Protein AF-A0A968DMF7-F1 (afdb_monomer_lite)

Foldseek 3Di:
DAACVCVVQNLVRQLPDADAEEAEDEPVQVSNRVSSVVSQVSHNYPRYDYHYDYPDHDCCVVPPDNDVVVVVVVCVSCCVRPVD

Radius of gyration: 13.38 Å; chains: 1; bounding box: 34×25×35 Å

Sequence (84 aa):
MSSDNEILFGPEGLANTNKAVLITAGTFESLNYEGSYKAYQEFGSTDKTFISFVRANHDMIDGVSPPEKMEHLAIAFFSYHLKG

Structure (mmCIF, N/CA/C/O backbone):
data_AF-A0A968DMF7-F1
#
_entry.id   AF-A0A968DMF7-F1
#
loop_
_atom_site.group_PDB
_atom_site.id
_atom_site.type_symbol
_atom_site.label_atom_id
_atom_site.label_alt_id
_atom_site.label_comp_id
_atom_site.label_asym_id
_atom_site.label_entity_id
_atom_site.label_seq_id
_atom_site.pdbx_PDB_ins_code
_atom_site.Cartn_x
_atom_site.Cartn_y
_atom_site.Cartn_z
_atom_site.occupancy
_atom_site.B_iso_or_equiv
_atom_site.auth_seq_id
_atom_site.auth_comp_id
_atom_site.auth_asym_id
_atom_site.auth_atom_id
_atom_site.pdbx_PDB_model_num
ATOM 1 N N . MET A 1 1 ? 15.533 13.552 3.410 1.00 37.50 1 MET A N 1
ATOM 2 C CA . MET A 1 1 ? 14.508 14.028 2.463 1.00 37.50 1 MET A CA 1
ATOM 3 C C . MET A 1 1 ? 13.185 13.441 2.907 1.00 37.50 1 MET A C 1
ATOM 5 O O . MET A 1 1 ? 13.152 12.271 3.273 1.00 37.50 1 MET A O 1
ATOM 9 N N . SER A 1 2 ? 12.181 14.299 3.027 1.00 41.09 2 SER A N 1
ATOM 10 C CA . SER A 1 2 ? 10.796 13.958 3.354 1.00 41.09 2 SER A CA 1
ATOM 11 C C . SER A 1 2 ? 10.254 12.978 2.307 1.00 41.09 2 SER A C 1
ATOM 13 O O . SER A 1 2 ? 10.485 13.191 1.120 1.00 41.09 2 SER A O 1
ATOM 15 N N . SER A 1 3 ? 9.645 11.866 2.728 1.00 47.34 3 SER A N 1
ATOM 16 C CA . SER A 1 3 ? 8.945 10.956 1.810 1.00 47.34 3 SER A CA 1
ATOM 17 C C . SER A 1 3 ? 7.724 11.670 1.247 1.00 47.34 3 SER A C 1
ATOM 19 O O . SER A 1 3 ? 7.043 12.326 2.024 1.00 47.34 3 SER A O 1
ATOM 21 N N . ASP A 1 4 ? 7.372 11.483 -0.024 1.00 48.59 4 ASP A N 1
ATOM 22 C CA . ASP A 1 4 ? 6.241 12.183 -0.663 1.00 48.59 4 ASP A CA 1
ATOM 23 C C . ASP A 1 4 ? 4.898 12.079 0.097 1.00 48.59 4 ASP A C 1
ATOM 25 O O . ASP A 1 4 ? 4.017 12.910 -0.075 1.00 48.59 4 ASP A O 1
ATOM 29 N N . ASN A 1 5 ? 4.735 11.131 1.021 1.00 49.41 5 ASN A N 1
ATOM 30 C CA . ASN A 1 5 ? 3.557 11.034 1.893 1.00 49.41 5 ASN A CA 1
ATOM 31 C C . ASN A 1 5 ? 3.520 12.040 3.067 1.00 49.41 5 ASN A C 1
ATOM 33 O O . ASN A 1 5 ? 2.441 12.318 3.592 1.00 49.41 5 ASN A O 1
ATOM 37 N N . GLU A 1 6 ? 4.650 12.643 3.456 1.00 51.38 6 GLU A N 1
ATOM 38 C CA . GLU A 1 6 ? 4.663 13.837 4.321 1.00 51.38 6 GLU A CA 1
ATOM 39 C C . GLU A 1 6 ? 3.990 15.030 3.614 1.00 51.38 6 GLU A C 1
ATOM 41 O O . GLU A 1 6 ? 3.465 15.907 4.294 1.00 51.38 6 GLU A O 1
ATOM 46 N N . ILE A 1 7 ? 3.929 15.049 2.272 1.00 52.12 7 ILE A N 1
ATOM 47 C CA . ILE A 1 7 ? 3.242 16.102 1.500 1.00 52.12 7 ILE A CA 1
ATOM 48 C C . ILE A 1 7 ? 1.719 16.049 1.719 1.00 52.12 7 ILE A C 1
ATOM 50 O O . ILE A 1 7 ? 1.065 17.088 1.687 1.00 52.12 7 ILE A O 1
ATOM 54 N N . LEU A 1 8 ? 1.145 14.866 1.980 1.00 56.12 8 LEU A N 1
ATOM 55 C CA . LEU A 1 8 ? -0.303 14.698 2.166 1.00 56.12 8 LEU A CA 1
ATOM 56 C C . LEU A 1 8 ? -0.763 14.898 3.618 1.00 56.12 8 LEU A C 1
ATOM 58 O O . LEU A 1 8 ? -1.850 15.428 3.838 1.00 56.12 8 LEU A O 1
ATOM 62 N N . PHE A 1 9 ? 0.042 14.483 4.602 1.00 64.38 9 PHE A N 1
ATOM 63 C CA . PHE A 1 9 ? -0.376 14.462 6.014 1.00 64.38 9 PHE A CA 1
ATOM 64 C C . PHE A 1 9 ? 0.629 15.086 6.997 1.00 64.38 9 PHE A C 1
ATOM 66 O O . PHE A 1 9 ? 0.265 15.368 8.139 1.00 64.38 9 PHE A O 1
ATOM 73 N N . GLY A 1 10 ? 1.882 15.309 6.592 1.00 68.12 10 GLY A N 1
ATOM 74 C CA . GLY A 1 10 ? 2.985 15.644 7.497 1.00 68.12 10 GLY A CA 1
ATOM 75 C C . GLY A 1 10 ? 3.302 14.532 8.520 1.00 68.12 10 GLY A C 1
ATOM 76 O O . GLY A 1 10 ? 2.549 13.562 8.648 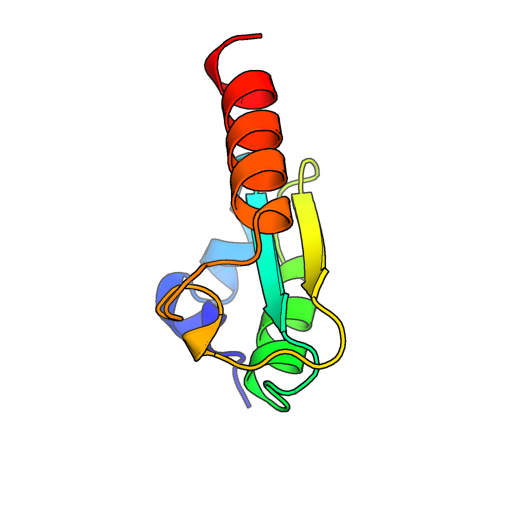1.00 68.12 10 GLY A O 1
ATOM 77 N N . PRO A 1 11 ? 4.396 14.658 9.296 1.00 65.00 11 PRO A N 1
ATOM 78 C CA . PRO A 1 11 ? 4.783 13.648 10.288 1.00 65.00 11 PRO A CA 1
ATOM 79 C C . PRO A 1 11 ? 3.716 13.435 11.374 1.00 65.00 11 PRO A C 1
ATOM 81 O O . PRO A 1 11 ? 3.434 12.309 11.781 1.00 65.00 11 PRO A O 1
ATOM 84 N N . GLU A 1 12 ? 3.075 14.520 11.818 1.00 66.62 12 GLU A N 1
ATOM 85 C CA . GLU A 1 12 ? 2.023 14.466 12.837 1.00 66.62 12 GLU A CA 1
ATOM 86 C C . GLU A 1 12 ? 0.727 13.831 12.309 1.00 66.62 12 GLU A C 1
ATOM 88 O O . GLU A 1 12 ? 0.041 13.130 13.054 1.00 66.62 12 GLU A O 1
ATOM 93 N N . GLY A 1 13 ? 0.382 14.018 11.030 1.00 74.19 13 GLY A N 1
ATOM 94 C CA . GLY A 1 13 ? -0.820 13.412 10.450 1.00 74.19 13 GLY A CA 1
ATOM 95 C C . GLY A 1 13 ? -0.680 11.905 10.221 1.00 74.19 13 GLY A C 1
ATOM 96 O O . GLY A 1 13 ? -1.632 11.158 10.459 1.00 74.19 13 GLY A O 1
ATOM 97 N N . LEU A 1 14 ? 0.517 11.431 9.854 1.00 74.56 14 LEU A N 1
ATOM 98 C CA . LEU A 1 14 ? 0.802 9.995 9.735 1.00 74.56 14 LEU A CA 1
ATOM 99 C C . LEU A 1 14 ? 0.641 9.281 11.086 1.00 74.56 14 LEU A C 1
ATOM 101 O O . LEU A 1 14 ? -0.088 8.289 11.181 1.00 74.56 14 LEU A O 1
ATOM 105 N N . ALA A 1 15 ? 1.239 9.830 12.148 1.00 76.19 15 ALA A N 1
ATOM 106 C CA . ALA A 1 15 ? 1.189 9.253 13.492 1.00 76.19 15 ALA A CA 1
ATOM 107 C C . ALA A 1 15 ? -0.225 9.233 14.104 1.00 76.19 15 ALA A C 1
ATOM 109 O O . ALA A 1 15 ? -0.536 8.359 14.909 1.00 76.19 15 ALA A O 1
ATOM 110 N N . ASN A 1 16 ? -1.099 10.166 13.713 1.00 81.31 16 ASN A N 1
ATOM 111 C CA . ASN A 1 16 ? -2.476 10.249 14.216 1.00 81.31 16 ASN A CA 1
ATOM 112 C C . ASN A 1 16 ? -3.502 9.485 13.360 1.00 81.31 16 ASN A C 1
ATOM 114 O O . ASN A 1 16 ? -4.697 9.491 13.667 1.00 81.31 16 ASN A O 1
ATOM 118 N N . THR A 1 17 ? -3.072 8.822 12.285 1.00 81.94 17 THR A N 1
ATOM 119 C CA . THR A 1 17 ? -3.979 8.040 11.438 1.00 81.94 17 THR A CA 1
ATOM 120 C C . THR A 1 17 ? -4.545 6.851 12.217 1.00 81.94 17 THR A C 1
ATOM 122 O O . THR A 1 17 ? -3.801 5.986 12.662 1.00 81.94 17 THR A O 1
ATOM 125 N N . ASN A 1 18 ? -5.873 6.777 12.341 1.00 86.12 18 ASN A N 1
ATOM 126 C CA . ASN A 1 18 ? -6.587 5.734 13.095 1.00 86.12 18 ASN A CA 1
ATOM 127 C C . ASN A 1 18 ? -7.540 4.889 12.228 1.00 86.12 18 ASN A C 1
ATOM 129 O O . ASN A 1 18 ? -8.477 4.270 12.737 1.00 86.12 18 ASN A O 1
ATOM 133 N N . LYS A 1 19 ? -7.347 4.918 10.907 1.00 87.44 19 LYS A N 1
ATOM 134 C CA . LYS A 1 19 ? -8.150 4.187 9.919 1.00 87.44 19 LYS A CA 1
ATOM 135 C C . LYS A 1 19 ? -7.358 3.024 9.340 1.00 87.44 19 LYS A C 1
ATOM 137 O O . LYS A 1 19 ? -6.131 3.038 9.392 1.00 87.44 19 LYS A O 1
ATOM 142 N N . ALA A 1 20 ? -8.056 2.048 8.766 1.00 93.00 20 ALA A N 1
ATOM 143 C CA . ALA A 1 20 ? -7.408 1.017 7.970 1.00 93.00 20 ALA A CA 1
ATOM 144 C C . ALA A 1 20 ? -6.686 1.663 6.775 1.00 93.00 20 ALA A C 1
ATOM 146 O O . ALA A 1 20 ? -7.272 2.503 6.087 1.00 93.00 20 ALA A O 1
ATOM 147 N N . VAL A 1 21 ? -5.427 1.294 6.537 1.00 91.50 21 VAL A N 1
ATOM 148 C CA . VAL A 1 21 ? -4.594 1.872 5.470 1.00 91.50 21 VAL A CA 1
ATOM 149 C C . VAL A 1 21 ? -4.090 0.774 4.537 1.00 91.50 21 VAL A C 1
ATOM 151 O O . VAL A 1 21 ? -3.428 -0.166 4.973 1.00 91.50 21 VAL A O 1
ATOM 154 N N . LEU A 1 22 ? -4.341 0.932 3.238 1.00 91.69 22 LEU A N 1
ATOM 155 C CA . LEU A 1 22 ? -3.714 0.140 2.184 1.00 91.69 22 LEU A CA 1
ATOM 156 C C . LEU A 1 22 ? -2.760 1.032 1.389 1.00 91.69 22 LEU A C 1
ATOM 158 O O . LEU A 1 22 ? -3.173 2.061 0.860 1.00 91.69 22 LEU A O 1
ATOM 162 N N . ILE A 1 23 ? -1.501 0.614 1.280 1.00 89.75 23 ILE A N 1
ATOM 163 C CA . ILE A 1 23 ? -0.490 1.263 0.440 1.00 89.75 23 ILE A CA 1
ATOM 164 C C . ILE A 1 23 ? -0.032 0.266 -0.616 1.00 89.75 23 ILE A C 1
ATOM 166 O O . ILE A 1 23 ? 0.303 -0.879 -0.307 1.00 89.75 23 ILE A O 1
ATOM 170 N N . THR A 1 24 ? 0.018 0.715 -1.862 1.00 87.88 24 THR A N 1
ATOM 171 C CA . THR A 1 24 ? 0.513 -0.059 -3.000 1.00 87.88 24 THR A CA 1
ATOM 172 C C . THR A 1 24 ? 1.683 0.675 -3.631 1.00 87.88 24 THR A C 1
ATOM 174 O O . THR A 1 24 ? 1.567 1.865 -3.909 1.00 87.88 24 THR A O 1
ATOM 177 N N . ALA A 1 25 ? 2.791 -0.017 -3.886 1.00 87.88 25 ALA A N 1
ATOM 178 C CA . ALA A 1 25 ? 3.954 0.591 -4.529 1.00 87.88 25 ALA A CA 1
ATOM 179 C C . ALA A 1 25 ? 4.647 -0.387 -5.484 1.00 87.88 25 ALA A C 1
ATOM 181 O O . ALA A 1 25 ? 4.755 -1.582 -5.200 1.00 87.88 25 ALA A O 1
ATOM 182 N N . GLY A 1 26 ? 5.139 0.117 -6.616 1.00 88.25 26 GLY A N 1
ATOM 183 C CA . GLY A 1 26 ? 5.943 -0.655 -7.562 1.00 88.25 26 GLY A CA 1
ATOM 184 C C . GLY A 1 26 ? 7.427 -0.637 -7.195 1.00 88.25 26 GLY A C 1
ATOM 185 O O . GLY A 1 26 ? 7.967 0.403 -6.850 1.00 88.25 26 GLY A O 1
ATOM 186 N N . THR A 1 27 ? 8.138 -1.764 -7.266 1.00 89.25 27 THR A N 1
ATOM 187 C CA . THR A 1 27 ? 9.554 -1.809 -6.841 1.00 89.25 27 THR A CA 1
ATOM 188 C C . THR A 1 27 ? 10.522 -1.079 -7.783 1.00 89.25 27 THR A C 1
ATOM 190 O O . THR A 1 27 ? 11.698 -0.966 -7.454 1.00 89.25 27 THR A O 1
ATOM 193 N N . PHE A 1 28 ? 10.088 -0.641 -8.970 1.00 90.50 28 PHE A N 1
ATOM 194 C CA . PHE A 1 28 ? 10.891 0.193 -9.879 1.00 90.50 28 PHE A CA 1
ATOM 195 C C . PHE A 1 28 ? 10.657 1.696 -9.677 1.00 90.50 28 PHE A C 1
ATOM 197 O O . PHE A 1 28 ? 11.319 2.499 -10.324 1.00 90.50 28 PHE A O 1
ATOM 204 N N . GLU A 1 29 ? 9.811 2.075 -8.717 1.00 82.31 29 GLU A N 1
ATOM 205 C CA . GLU A 1 29 ? 9.555 3.466 -8.331 1.00 82.31 29 GLU A CA 1
ATOM 206 C C . GLU A 1 29 ? 10.670 4.113 -7.487 1.00 82.31 29 GLU A C 1
ATOM 208 O O . GLU A 1 29 ? 10.527 5.252 -7.050 1.00 82.31 29 GLU A O 1
ATOM 213 N N . SER A 1 30 ? 11.788 3.408 -7.256 1.00 84.88 30 SER A N 1
ATOM 214 C CA . SER A 1 30 ? 12.992 3.911 -6.572 1.00 84.88 30 SER A CA 1
ATOM 215 C C . SER A 1 30 ? 12.660 4.742 -5.315 1.00 84.88 30 SER A C 1
ATOM 217 O O . SER A 1 30 ? 12.120 4.199 -4.350 1.00 84.88 30 SER A O 1
ATOM 219 N N . LEU A 1 31 ? 12.913 6.055 -5.334 1.00 81.50 31 LEU A N 1
ATOM 220 C CA . LEU A 1 31 ? 12.664 6.979 -4.224 1.00 81.50 31 LEU A CA 1
ATOM 221 C C . LEU A 1 31 ? 11.199 6.999 -3.761 1.00 81.50 31 LEU A C 1
ATOM 223 O O . LEU A 1 31 ? 10.950 7.065 -2.557 1.00 81.50 31 LEU A O 1
ATOM 227 N N . ASN A 1 32 ? 10.229 6.877 -4.672 1.00 82.94 32 ASN A N 1
ATOM 228 C CA . ASN A 1 32 ? 8.811 6.878 -4.298 1.00 82.94 32 ASN A CA 1
ATOM 229 C C . ASN A 1 32 ? 8.440 5.572 -3.576 1.00 82.94 32 ASN A C 1
ATOM 231 O O . ASN A 1 32 ? 7.604 5.572 -2.668 1.00 82.94 32 ASN A O 1
ATOM 235 N N . TYR A 1 33 ? 9.089 4.453 -3.930 1.00 88.25 33 TYR A N 1
ATOM 236 C CA . TYR A 1 33 ? 8.921 3.185 -3.218 1.00 88.25 33 TYR A CA 1
ATOM 237 C C . TYR A 1 33 ? 9.460 3.286 -1.788 1.00 88.25 33 TYR A C 1
ATOM 239 O O . TYR A 1 33 ? 8.757 2.943 -0.836 1.00 88.25 33 TYR A O 1
ATOM 247 N N . GLU A 1 34 ? 10.683 3.799 -1.624 1.00 89.19 34 GLU A N 1
ATOM 248 C CA . GL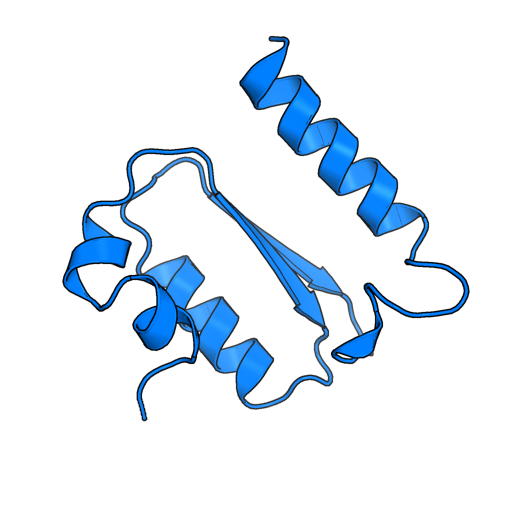U A 1 34 ? 11.294 4.001 -0.305 1.00 89.19 34 GLU A CA 1
ATOM 249 C C . GLU A 1 34 ? 10.464 4.958 0.558 1.00 89.19 34 GLU A C 1
ATOM 251 O O . GLU A 1 34 ? 10.206 4.674 1.729 1.00 89.19 34 GLU A O 1
ATOM 256 N N . GLY A 1 35 ? 9.976 6.053 -0.031 1.00 86.44 35 GLY A N 1
ATOM 257 C CA . GLY A 1 35 ? 9.104 7.004 0.648 1.00 86.44 35 GLY A CA 1
ATOM 258 C C . GLY A 1 35 ? 7.772 6.388 1.084 1.00 86.44 35 GLY A C 1
ATOM 259 O O . GLY A 1 35 ? 7.324 6.602 2.211 1.00 86.44 35 GLY A O 1
ATOM 260 N N . SER A 1 36 ? 7.167 5.563 0.231 1.00 87.38 36 SER A N 1
ATOM 261 C CA . SER A 1 36 ? 5.940 4.829 0.557 1.00 87.38 36 SER A CA 1
ATOM 262 C C . SER A 1 36 ? 6.150 3.827 1.686 1.00 87.38 36 SER A C 1
ATOM 264 O O . SER A 1 36 ? 5.328 3.735 2.599 1.00 87.38 36 SER A O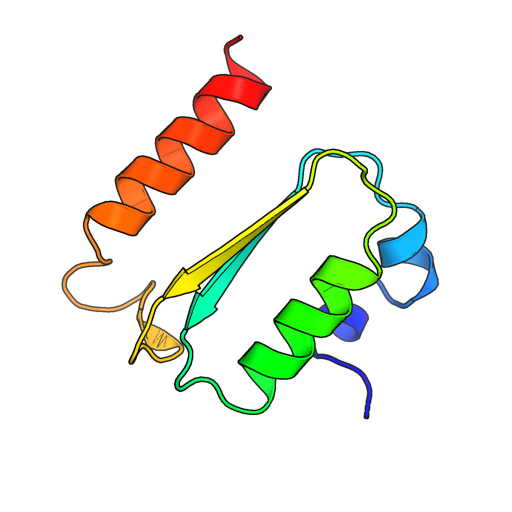 1
ATOM 266 N N . TYR A 1 37 ? 7.270 3.105 1.662 1.00 90.62 37 TYR A N 1
ATOM 267 C CA . TYR A 1 37 ? 7.608 2.145 2.706 1.00 90.62 37 TYR A CA 1
ATOM 268 C C . TYR A 1 37 ? 7.922 2.827 4.042 1.00 90.62 37 TYR A C 1
ATOM 270 O O . TYR A 1 37 ? 7.488 2.361 5.094 1.00 90.62 37 TYR A O 1
ATOM 278 N N . LYS A 1 38 ? 8.610 3.970 4.022 1.00 88.75 38 LYS A N 1
ATOM 279 C CA . LYS A 1 38 ? 8.854 4.762 5.231 1.00 88.75 38 LYS A CA 1
ATOM 280 C C . LYS A 1 38 ? 7.540 5.256 5.847 1.00 88.75 38 LYS A C 1
ATOM 282 O O . LYS A 1 38 ? 7.311 5.060 7.037 1.00 88.75 38 LYS A O 1
ATOM 287 N N . ALA A 1 39 ? 6.636 5.800 5.034 1.00 85.06 39 ALA A N 1
ATOM 288 C CA . ALA A 1 39 ? 5.322 6.237 5.505 1.00 85.06 39 ALA A CA 1
ATOM 289 C C . ALA A 1 39 ? 4.502 5.081 6.098 1.00 85.06 39 ALA A C 1
ATOM 291 O O . ALA A 1 39 ? 3.892 5.231 7.154 1.00 85.06 39 ALA A O 1
ATOM 292 N N . TYR A 1 40 ? 4.548 3.898 5.471 1.00 90.31 40 TYR A N 1
ATOM 293 C CA . TYR A 1 40 ? 3.957 2.676 6.022 1.00 90.31 40 TYR A CA 1
ATOM 294 C C . TYR A 1 40 ? 4.411 2.400 7.459 1.00 90.31 40 TYR A C 1
ATOM 296 O O . TYR A 1 40 ? 3.589 2.097 8.328 1.00 90.31 40 TYR A O 1
ATOM 304 N N . GLN A 1 41 ? 5.709 2.529 7.730 1.00 89.25 41 GLN A N 1
ATOM 305 C CA . GLN A 1 41 ? 6.255 2.313 9.068 1.00 89.25 41 GLN A CA 1
ATOM 306 C C . GLN A 1 41 ? 5.729 3.346 10.072 1.00 89.25 41 GLN A C 1
ATOM 308 O O . GLN A 1 41 ? 5.405 2.974 11.199 1.00 89.25 41 GLN A O 1
ATOM 313 N N . GLU A 1 42 ? 5.569 4.596 9.642 1.00 87.94 42 GLU A N 1
ATOM 314 C CA . GLU A 1 42 ? 5.193 5.736 10.485 1.00 87.94 42 GLU A CA 1
ATOM 315 C C . GLU A 1 42 ? 3.681 5.888 10.728 1.00 87.94 42 GLU A C 1
ATOM 317 O O . GLU A 1 42 ? 3.292 6.571 11.674 1.00 87.94 42 GLU A O 1
ATOM 322 N N . PHE A 1 43 ? 2.813 5.238 9.940 1.00 85.81 43 PHE A N 1
ATOM 323 C CA . PHE A 1 43 ? 1.366 5.284 10.188 1.00 85.81 43 PHE A CA 1
ATOM 324 C C . PHE A 1 43 ? 1.010 4.795 11.598 1.00 85.81 43 PHE A C 1
ATOM 326 O O . PHE A 1 43 ? 1.372 3.678 11.980 1.00 85.81 43 PHE A O 1
ATOM 333 N N . GLY A 1 44 ? 0.227 5.600 12.323 1.00 87.62 44 GLY A N 1
ATOM 334 C CA . GLY A 1 44 ? -0.268 5.278 13.667 1.00 87.62 44 GLY A CA 1
ATOM 335 C C . GLY A 1 44 ? -1.292 4.143 13.716 1.00 87.62 44 GLY A C 1
ATOM 336 O O . GLY A 1 44 ? -1.540 3.577 14.780 1.00 87.62 44 GLY A O 1
ATOM 337 N N . SER A 1 45 ? -1.868 3.779 12.569 1.00 88.56 45 SER A N 1
ATOM 338 C CA . SER A 1 45 ? -2.826 2.684 12.485 1.00 88.56 45 SER A CA 1
ATOM 339 C C . SER A 1 45 ? -2.132 1.338 12.680 1.00 88.56 45 SER A C 1
ATOM 341 O O . SER A 1 45 ? -1.096 1.057 12.072 1.00 88.56 45 SER A O 1
ATOM 343 N N . THR A 1 46 ? -2.730 0.480 13.503 1.00 90.56 46 THR A N 1
ATOM 344 C CA . THR A 1 46 ? -2.338 -0.931 13.622 1.00 90.56 46 THR A CA 1
ATOM 345 C C . THR A 1 46 ? -2.903 -1.781 12.486 1.00 90.56 46 THR A C 1
ATOM 347 O O . THR A 1 46 ? -2.385 -2.861 12.217 1.00 90.56 46 THR A O 1
ATOM 350 N N . ASP A 1 47 ? -3.937 -1.284 11.807 1.00 93.62 47 ASP A N 1
ATOM 351 C CA . ASP A 1 47 ? -4.599 -1.925 10.678 1.00 93.62 47 ASP A CA 1
ATOM 352 C C . ASP A 1 47 ? -4.062 -1.321 9.378 1.00 93.62 47 ASP A C 1
ATOM 354 O O . ASP A 1 47 ? -4.624 -0.396 8.787 1.00 93.62 47 ASP A O 1
ATOM 358 N N . LYS A 1 48 ? -2.867 -1.767 8.995 1.00 92.56 48 LYS A N 1
ATOM 359 C CA . LYS A 1 48 ? -2.160 -1.258 7.823 1.00 92.56 48 LYS A CA 1
ATOM 360 C C . LYS A 1 48 ? -1.555 -2.391 7.016 1.00 92.56 48 LYS A C 1
ATOM 362 O O . LYS A 1 48 ? -0.971 -3.319 7.566 1.00 92.56 48 LYS A O 1
ATOM 367 N N . THR A 1 49 ? -1.664 -2.279 5.699 1.00 94.50 49 THR A N 1
ATOM 368 C CA . THR A 1 49 ? -1.144 -3.250 4.737 1.00 94.50 49 THR A CA 1
ATOM 369 C C . THR A 1 49 ? -0.309 -2.539 3.678 1.00 94.50 49 THR A C 1
ATOM 371 O O . THR A 1 49 ? -0.729 -1.521 3.127 1.00 94.50 49 THR A O 1
ATOM 374 N N . PHE A 1 50 ? 0.862 -3.097 3.367 1.00 92.94 50 PHE A N 1
ATOM 375 C CA . PHE A 1 50 ? 1.729 -2.638 2.283 1.00 92.94 50 PHE A CA 1
ATOM 376 C C . PHE A 1 50 ? 1.882 -3.735 1.233 1.00 92.94 50 PHE A C 1
ATOM 378 O O . PHE A 1 50 ? 2.302 -4.847 1.554 1.00 92.94 50 PHE A O 1
ATOM 385 N N . ILE A 1 51 ? 1.566 -3.427 -0.023 1.00 91.06 51 ILE A N 1
ATOM 386 C CA . ILE A 1 51 ? 1.680 -4.363 -1.142 1.00 91.06 51 ILE A CA 1
ATOM 387 C C . ILE A 1 51 ? 2.730 -3.851 -2.124 1.00 91.06 51 ILE A C 1
ATOM 389 O O . ILE A 1 51 ? 2.542 -2.833 -2.793 1.00 91.06 51 ILE A O 1
ATOM 393 N N . SER A 1 52 ? 3.819 -4.610 -2.241 1.00 9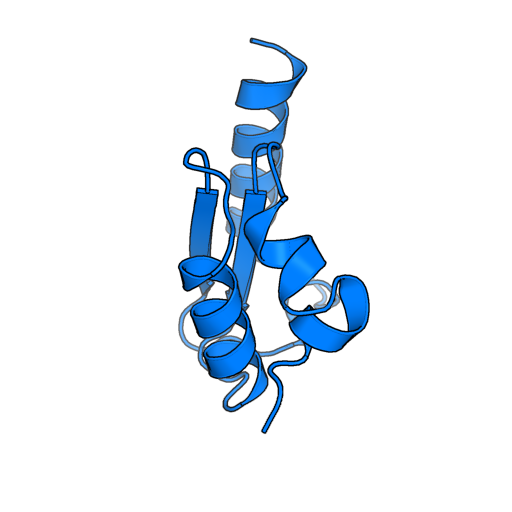0.44 52 SER A N 1
ATOM 394 C CA . SER A 1 52 ? 4.873 -4.366 -3.223 1.00 90.44 52 SER A CA 1
ATOM 395 C C . SER A 1 52 ? 4.575 -5.099 -4.526 1.00 90.44 52 SER A C 1
ATOM 397 O O . SER A 1 52 ? 4.573 -6.331 -4.578 1.00 90.44 52 SER A O 1
ATOM 399 N N . PHE A 1 53 ? 4.400 -4.354 -5.608 1.00 86.94 53 PHE A N 1
ATOM 400 C CA . PHE A 1 53 ? 4.350 -4.919 -6.948 1.00 86.94 53 PHE A CA 1
ATOM 401 C C . PHE A 1 53 ? 5.769 -5.023 -7.505 1.00 86.94 53 PHE A C 1
ATOM 403 O O . PHE A 1 53 ? 6.462 -4.029 -7.707 1.00 86.94 53 PHE A O 1
ATOM 410 N N . VAL A 1 54 ? 6.237 -6.248 -7.718 1.00 86.81 54 VAL A N 1
ATOM 411 C CA . VAL A 1 54 ? 7.612 -6.511 -8.158 1.00 86.81 54 VAL A CA 1
ATOM 412 C C . VAL A 1 54 ? 7.784 -6.155 -9.637 1.00 86.81 54 VAL A C 1
ATOM 414 O O . VAL A 1 54 ? 6.984 -6.575 -10.467 1.00 86.81 54 VAL A O 1
ATOM 417 N N . ARG A 1 55 ? 8.875 -5.444 -9.960 1.00 85.75 55 ARG A N 1
ATOM 418 C CA . ARG A 1 55 ? 9.255 -4.986 -11.316 1.00 85.75 55 ARG A CA 1
ATOM 419 C C . ARG A 1 55 ? 8.223 -4.054 -11.966 1.00 85.75 55 ARG A C 1
ATOM 421 O O . ARG A 1 55 ? 7.950 -4.156 -13.157 1.00 85.75 55 ARG A O 1
ATOM 428 N N . ALA A 1 56 ? 7.666 -3.159 -11.162 1.00 83.12 56 ALA A N 1
ATOM 429 C CA . ALA A 1 56 ? 6.558 -2.280 -11.517 1.00 83.12 56 ALA A CA 1
ATOM 430 C C . ALA A 1 56 ? 6.887 -0.801 -11.256 1.00 83.12 56 ALA A C 1
ATOM 432 O O . ALA A 1 56 ? 7.587 -0.513 -10.285 1.00 83.12 56 ALA A O 1
ATOM 433 N N . ASN A 1 57 ? 6.365 0.108 -12.084 1.00 82.31 57 ASN A N 1
ATOM 434 C CA . ASN A 1 57 ? 6.557 1.569 -12.032 1.00 82.31 57 ASN A CA 1
ATOM 435 C C . ASN A 1 57 ? 5.240 2.332 -11.729 1.00 82.31 57 ASN A C 1
ATOM 437 O O . ASN A 1 57 ? 4.221 1.717 -11.431 1.00 82.31 57 ASN A O 1
ATOM 441 N N . HIS A 1 58 ? 5.270 3.664 -11.773 1.00 75.56 58 HIS A N 1
ATOM 442 C CA . HIS A 1 58 ? 4.218 4.578 -11.309 1.00 75.56 58 HIS A CA 1
ATOM 443 C C . HIS A 1 58 ? 2.892 4.350 -12.030 1.00 75.56 58 HIS A C 1
ATOM 445 O O . HIS A 1 58 ? 1.838 4.239 -11.408 1.00 75.56 58 HIS A O 1
ATOM 451 N N . ASP A 1 59 ? 2.979 4.163 -13.347 1.00 69.38 59 ASP A N 1
ATOM 452 C CA . ASP A 1 59 ? 1.838 4.040 -14.256 1.00 69.38 59 ASP A CA 1
ATOM 453 C C . ASP A 1 59 ? 1.167 2.660 -14.189 1.00 69.38 59 ASP A C 1
ATOM 455 O O . ASP A 1 59 ? 0.416 2.270 -15.075 1.00 69.38 59 ASP A O 1
ATOM 459 N N . MET A 1 60 ? 1.417 1.881 -13.139 1.00 65.81 60 MET A N 1
ATOM 460 C CA . MET A 1 60 ? 0.719 0.617 -12.892 1.00 65.81 60 MET A CA 1
ATOM 461 C C . MET A 1 60 ? -0.785 0.793 -12.673 1.00 65.81 60 MET A C 1
ATOM 463 O O . MET A 1 60 ? -1.543 -0.150 -12.892 1.00 65.81 60 MET A O 1
ATOM 467 N N . ILE A 1 61 ? -1.202 1.978 -12.221 1.00 58.66 61 ILE A N 1
ATOM 468 C CA . ILE A 1 61 ? -2.613 2.341 -12.053 1.00 58.66 61 ILE A CA 1
ATOM 469 C C . ILE A 1 61 ? -3.222 2.787 -13.393 1.00 58.66 61 ILE A C 1
ATOM 471 O O . ILE A 1 61 ? -4.376 2.463 -13.661 1.00 58.66 61 ILE A O 1
ATOM 475 N N . ASP A 1 62 ? -2.434 3.451 -14.246 1.00 54.44 62 ASP A N 1
ATOM 476 C CA . ASP A 1 62 ? -2.888 4.063 -15.507 1.00 54.44 62 ASP A CA 1
ATOM 477 C C . ASP A 1 62 ? -2.565 3.226 -16.763 1.00 54.44 62 ASP A C 1
ATOM 479 O O . ASP A 1 62 ? -2.917 3.591 -17.888 1.00 54.44 62 ASP A O 1
ATOM 483 N N . GLY A 1 63 ? -1.884 2.091 -16.598 1.00 58.59 63 GLY A N 1
ATOM 484 C CA . GLY A 1 63 ? -1.548 1.169 -17.675 1.00 58.59 63 GLY A CA 1
ATOM 485 C C . GLY A 1 63 ? -2.791 0.546 -18.318 1.00 58.59 63 GLY A C 1
ATOM 486 O O . GLY A 1 63 ? -3.821 0.363 -17.677 1.00 58.59 63 GLY A O 1
ATOM 487 N N . VAL A 1 64 ? -2.670 0.155 -19.595 1.00 51.38 64 VAL A N 1
ATOM 488 C CA . VAL A 1 64 ? -3.755 -0.398 -20.449 1.00 51.38 64 VAL A CA 1
ATOM 489 C C . VAL A 1 64 ? -4.506 -1.579 -19.807 1.00 51.38 64 VAL A C 1
ATOM 491 O O . VAL A 1 64 ? -5.647 -1.864 -20.160 1.00 51.38 64 VAL A O 1
ATOM 494 N N . SER A 1 65 ? -3.888 -2.236 -18.830 1.00 56.06 65 SER A N 1
ATOM 495 C CA . SER A 1 65 ? -4.581 -3.019 -17.818 1.00 56.06 65 SER A CA 1
ATOM 496 C C . SER A 1 65 ? -3.843 -2.794 -16.503 1.00 56.06 65 SER A C 1
ATOM 498 O O . SER A 1 65 ? -2.684 -3.221 -16.407 1.00 56.06 65 SER A O 1
ATOM 500 N N . PRO A 1 66 ? -4.470 -2.196 -15.473 1.00 60.31 66 PRO A N 1
ATOM 501 C CA . PRO A 1 66 ? -3.987 -2.370 -14.114 1.00 60.31 66 PRO A CA 1
ATOM 502 C C . PRO A 1 66 ? -3.784 -3.873 -13.888 1.00 60.31 66 PRO A C 1
ATOM 504 O O . PRO A 1 66 ? -4.541 -4.677 -14.454 1.00 60.31 66 PRO A O 1
ATOM 507 N N . PRO A 1 67 ? -2.771 -4.305 -13.120 1.00 65.44 67 PRO A N 1
ATOM 508 C CA . PRO A 1 67 ? -2.624 -5.722 -12.840 1.00 65.44 67 PRO A CA 1
ATOM 509 C C . PRO A 1 67 ? -3.950 -6.203 -12.245 1.00 65.44 67 PRO A C 1
ATOM 511 O O . PRO A 1 67 ? -4.364 -5.650 -11.234 1.00 65.44 67 PRO A O 1
ATOM 514 N N . GLU A 1 68 ? -4.608 -7.216 -12.818 1.00 71.44 68 GLU A N 1
ATOM 515 C CA . GLU A 1 68 ? -5.878 -7.777 -12.294 1.00 71.44 68 GLU A CA 1
ATOM 516 C C . GLU A 1 68 ? -5.790 -8.048 -10.777 1.00 71.44 68 GLU A C 1
ATOM 518 O O . GLU A 1 68 ? -6.735 -7.899 -10.007 1.00 71.44 68 GLU A O 1
ATOM 523 N N . LYS A 1 69 ? -4.577 -8.365 -10.313 1.00 74.88 69 LYS A N 1
ATOM 524 C CA . LYS A 1 69 ? -4.220 -8.513 -8.900 1.00 74.88 69 LYS A CA 1
ATOM 525 C C . LYS A 1 69 ? -4.529 -7.269 -8.057 1.00 74.88 69 LYS A C 1
ATOM 527 O O . LYS A 1 69 ? -4.981 -7.422 -6.931 1.00 74.88 69 LYS A O 1
ATOM 532 N N . MET A 1 70 ? -4.285 -6.061 -8.560 1.00 80.00 70 MET A N 1
ATOM 533 C CA . MET A 1 70 ? -4.573 -4.809 -7.855 1.00 80.00 70 MET A CA 1
ATOM 534 C C . MET A 1 70 ? -6.076 -4.614 -7.653 1.00 80.00 70 MET A C 1
ATOM 536 O O . MET A 1 70 ? -6.485 -4.259 -6.551 1.00 80.00 70 MET A O 1
ATOM 540 N N . GLU A 1 71 ? -6.891 -4.910 -8.669 1.00 84.00 71 GLU A N 1
ATOM 541 C CA . GLU A 1 71 ? -8.352 -4.862 -8.556 1.00 84.00 71 GLU A CA 1
ATOM 542 C C . GLU A 1 71 ? -8.842 -5.818 -7.463 1.00 84.00 71 GLU A C 1
ATOM 544 O O . GLU A 1 71 ? -9.543 -5.402 -6.539 1.00 84.00 71 GLU A O 1
ATOM 549 N N . HIS A 1 72 ? -8.403 -7.079 -7.499 1.00 86.81 72 HIS A N 1
ATOM 550 C CA . HIS A 1 72 ? -8.768 -8.062 -6.480 1.00 86.81 72 HIS A CA 1
ATOM 551 C C . HIS A 1 72 ? -8.361 -7.632 -5.064 1.00 86.81 72 HIS A C 1
ATOM 553 O O . HIS A 1 72 ? -9.146 -7.786 -4.128 1.00 86.81 72 HIS A O 1
ATOM 559 N N . LEU A 1 73 ? -7.156 -7.080 -4.897 1.00 88.88 73 LEU A N 1
ATOM 560 C CA . LEU A 1 73 ? -6.647 -6.637 -3.597 1.00 88.88 73 LEU A CA 1
ATOM 561 C C . LEU A 1 73 ? -7.405 -5.412 -3.073 1.00 88.88 73 LEU A C 1
ATOM 563 O O . LEU A 1 73 ? -7.755 -5.378 -1.894 1.00 88.88 73 LEU A O 1
ATOM 567 N N . ALA A 1 74 ? -7.717 -4.446 -3.941 1.00 88.56 74 ALA A N 1
ATOM 568 C CA . ALA A 1 74 ? -8.514 -3.281 -3.572 1.00 88.56 74 ALA A CA 1
ATOM 569 C C . ALA A 1 74 ? -9.936 -3.695 -3.168 1.00 88.56 74 ALA A C 1
ATOM 571 O O . ALA A 1 74 ? -10.412 -3.308 -2.100 1.00 88.56 74 ALA A O 1
ATOM 572 N N . ILE A 1 75 ? -10.597 -4.536 -3.972 1.00 91.00 75 ILE A N 1
ATOM 573 C CA . ILE A 1 75 ? -11.937 -5.052 -3.662 1.00 91.00 75 ILE A CA 1
ATOM 574 C C . ILE A 1 75 ? -11.933 -5.810 -2.334 1.00 91.00 75 ILE A C 1
ATOM 576 O O . ILE A 1 75 ? -12.839 -5.599 -1.526 1.00 91.00 75 ILE A O 1
ATOM 580 N N . ALA A 1 76 ? -10.939 -6.668 -2.091 1.00 92.38 76 ALA A N 1
ATOM 581 C CA . ALA A 1 76 ? -10.832 -7.431 -0.850 1.00 92.38 76 ALA A CA 1
ATOM 582 C C . ALA A 1 76 ? -10.673 -6.512 0.368 1.00 92.38 76 ALA A C 1
ATOM 584 O O . ALA A 1 76 ? -11.437 -6.637 1.324 1.00 92.38 76 ALA A O 1
ATOM 585 N N . PHE A 1 77 ? -9.743 -5.553 0.305 1.00 94.25 77 PHE A N 1
ATOM 586 C CA . PHE A 1 77 ? -9.510 -4.585 1.376 1.00 94.25 77 PHE A CA 1
ATOM 587 C C . PHE A 1 77 ? -10.777 -3.778 1.689 1.00 94.25 77 PHE A C 1
ATOM 589 O O . PHE A 1 77 ? -11.255 -3.767 2.824 1.00 94.25 77 PHE A O 1
ATOM 596 N N . PHE A 1 78 ? -11.384 -3.155 0.676 1.00 94.19 78 PHE A N 1
ATOM 597 C CA . PHE A 1 78 ? -12.582 -2.344 0.890 1.00 94.19 78 PHE A CA 1
ATOM 598 C C . PHE A 1 78 ? -13.786 -3.174 1.328 1.00 94.19 78 PHE A C 1
ATOM 600 O O . PHE A 1 78 ? -14.555 -2.716 2.167 1.00 94.19 78 PHE A O 1
ATOM 607 N N . SER A 1 79 ? -13.965 -4.387 0.803 1.00 95.06 79 SER A N 1
ATOM 608 C CA . SER A 1 79 ? -15.071 -5.247 1.235 1.00 95.06 79 SER A CA 1
ATOM 609 C C . SER A 1 79 ? -14.922 -5.629 2.705 1.00 95.06 79 SER A C 1
ATOM 611 O O . SER A 1 79 ? -15.871 -5.441 3.458 1.00 95.06 79 SER A O 1
ATOM 613 N N . TYR A 1 80 ? -13.729 -6.046 3.134 1.00 94.50 80 TYR A N 1
ATOM 614 C CA . TYR A 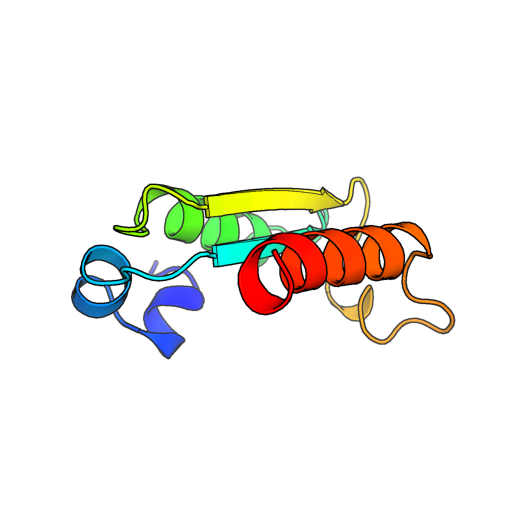1 80 ? -13.467 -6.406 4.527 1.00 94.50 80 TYR A CA 1
ATOM 615 C C . TYR A 1 80 ? -13.734 -5.244 5.501 1.00 94.50 80 TYR A C 1
ATOM 617 O O . TYR A 1 80 ? -14.398 -5.432 6.517 1.00 94.50 80 TYR A O 1
ATOM 625 N N . HIS A 1 81 ? -13.285 -4.023 5.182 1.00 94.19 81 HIS A N 1
ATOM 626 C CA . HIS A 1 81 ? -13.431 -2.882 6.100 1.00 94.19 81 HIS A CA 1
ATOM 627 C C . HIS A 1 81 ? -14.760 -2.119 5.985 1.00 94.19 81 HIS A C 1
ATOM 629 O O . HIS A 1 81 ? -15.132 -1.427 6.931 1.00 94.19 81 HIS A O 1
ATOM 635 N N . LEU A 1 82 ? -15.468 -2.194 4.850 1.00 92.62 82 LEU A N 1
ATOM 636 C CA . LEU A 1 82 ? -16.711 -1.433 4.632 1.00 92.62 82 LEU A CA 1
ATOM 637 C C . LEU A 1 82 ? -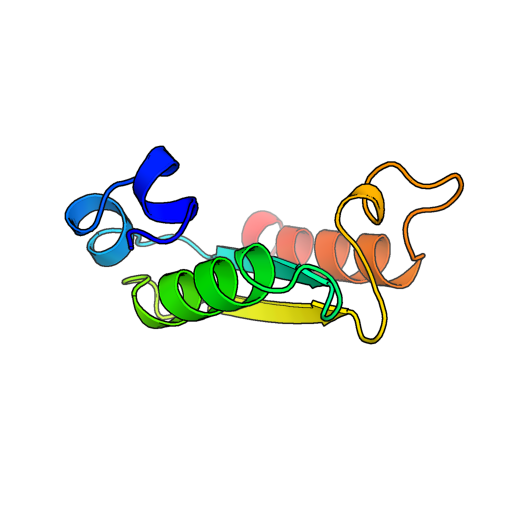17.978 -2.289 4.668 1.00 92.62 82 LEU A C 1
ATOM 639 O O . LEU A 1 82 ? -19.053 -1.741 4.906 1.00 92.62 82 LEU A O 1
ATOM 643 N N . LYS A 1 83 ? -17.885 -3.594 4.389 1.00 89.94 83 LYS A N 1
ATOM 644 C CA . LYS A 1 83 ? -19.052 -4.488 4.306 1.00 89.94 83 LYS A CA 1
ATOM 645 C C . LYS A 1 83 ? -19.124 -5.513 5.439 1.00 89.94 83 LYS A C 1
ATOM 647 O O . LYS A 1 83 ? -20.222 -6.016 5.670 1.00 89.94 83 LYS A O 1
ATOM 652 N N . GLY A 1 84 ? -18.020 -5.749 6.158 1.00 64.12 84 GLY A N 1
ATOM 653 C CA . GLY A 1 84 ? -17.918 -6.804 7.175 1.00 64.12 84 GLY A CA 1
ATOM 654 C C . GLY A 1 84 ? -18.048 -8.191 6.564 1.00 64.12 84 GLY A C 1
ATOM 655 O O . GLY A 1 84 ? -18.635 -9.055 7.248 1.00 64.12 84 GLY A O 1
#

pLDDT: mean 79.27, std 14.83, range [37.5, 95.06]

Secondary structure (DSSP, 8-state):
---TTHHHHHHHHHHT--S-EEEEEETT-THHHHHHHHHHHH-S-SSEEEEEETT--GGGTTSSS--HHHHHHHHHHHHHHHH-